Protein AF-A0A0K0XWP8-F1 (afdb_monomer_lite)

Foldseek 3Di:
DQVVLVVVLLVLLVVLLVVLVVVCVVDPDNQLSQLLNQLSVLLNVVVVCCVVCVPPDDLPPPSVVSLVSLVSSLVSNVVCCVVPHVVSVVSNVSSVSSNVSSVVCCVPPSVVVVVVVD

Sequence (118 aa):
MTRAVNALVVVVWLAIAIWSGVAVFRHPSTMAPLGAMLSALAPLGFVLIRAIWHDRLPPEAHPVLVSALSGLGAVIAMVATNRFGEQYEIFVAAAALALVAWLLWVRFVWRLALDRNE

Radius of gyration: 15.1 Å; chains: 1; bounding box: 34×22×42 Å

pLDDT: mean 89.36, std 9.96, range [55.03, 97.88]

Organism: NCBI:txid1579979

Structure (mmCIF, N/CA/C/O backbone):
data_AF-A0A0K0XWP8-F1
#
_entry.id   AF-A0A0K0XWP8-F1
#
loop_
_atom_site.group_PDB
_atom_site.id
_atom_site.type_symbol
_atom_site.label_atom_id
_atom_site.label_alt_id
_atom_site.label_comp_id
_atom_site.label_asym_id
_atom_site.label_entity_id
_atom_site.label_seq_id
_atom_site.pdbx_PDB_ins_code
_atom_site.Cartn_x
_atom_site.Cartn_y
_atom_site.Cartn_z
_atom_site.occupancy
_atom_site.B_iso_or_equiv
_atom_site.auth_seq_id
_atom_site.auth_comp_id
_atom_site.auth_asym_id
_atom_site.auth_atom_id
_atom_site.pdbx_PDB_model_num
ATOM 1 N N . MET A 1 1 ? -0.293 -11.183 -21.799 1.00 57.00 1 MET A N 1
ATOM 2 C CA . MET A 1 1 ? -0.573 -11.597 -20.403 1.00 57.00 1 MET A CA 1
ATOM 3 C C . MET A 1 1 ? -0.128 -10.555 -19.371 1.00 57.00 1 MET A C 1
ATOM 5 O O . MET A 1 1 ? -0.923 -10.189 -18.519 1.00 57.00 1 MET A O 1
ATOM 9 N N . THR A 1 2 ? 1.080 -9.994 -19.479 1.00 74.25 2 THR A N 1
ATOM 10 C CA . THR A 1 2 ? 1.656 -9.025 -18.519 1.00 74.25 2 THR A CA 1
ATOM 11 C C . THR A 1 2 ? 0.862 -7.727 -18.318 1.00 74.25 2 THR A C 1
ATOM 13 O O . THR A 1 2 ? 0.770 -7.258 -17.190 1.00 74.25 2 THR A O 1
ATOM 16 N N . ARG A 1 3 ? 0.237 -7.159 -19.363 1.00 81.56 3 ARG A N 1
ATOM 17 C CA . ARG A 1 3 ? -0.538 -5.901 -19.238 1.00 81.56 3 ARG A CA 1
ATOM 18 C C . ARG A 1 3 ? -1.798 -6.040 -18.378 1.00 81.56 3 ARG A C 1
ATOM 20 O O . ARG A 1 3 ? -2.056 -5.172 -17.554 1.00 81.56 3 ARG A O 1
ATOM 27 N N . ALA A 1 4 ? -2.550 -7.129 -18.552 1.00 85.50 4 ALA A N 1
ATOM 28 C CA . ALA A 1 4 ? -3.774 -7.382 -17.790 1.00 85.50 4 ALA A CA 1
ATOM 29 C C . ALA A 1 4 ? -3.469 -7.637 -16.309 1.00 85.50 4 ALA A C 1
ATOM 31 O O . ALA A 1 4 ? -4.123 -7.063 -15.446 1.00 85.50 4 ALA A O 1
ATOM 32 N N . VAL A 1 5 ? -2.422 -8.424 -16.027 1.00 84.69 5 VAL A N 1
ATOM 33 C CA . VAL A 1 5 ? -1.934 -8.630 -14.657 1.00 84.69 5 VAL A CA 1
ATOM 34 C C . VAL A 1 5 ? -1.527 -7.292 -14.052 1.00 84.69 5 VAL A C 1
ATOM 36 O O . VAL A 1 5 ? -2.041 -6.951 -12.999 1.00 84.69 5 VAL A O 1
ATOM 39 N N . ASN A 1 6 ? -0.700 -6.494 -14.738 1.00 88.50 6 ASN A N 1
ATOM 40 C CA . ASN A 1 6 ? -0.262 -5.185 -14.246 1.00 88.50 6 ASN A CA 1
ATOM 41 C C . ASN A 1 6 ? -1.442 -4.255 -13.909 1.00 88.50 6 ASN A C 1
ATOM 43 O O . ASN A 1 6 ? -1.486 -3.689 -12.821 1.00 88.50 6 ASN A O 1
ATOM 47 N N . ALA A 1 7 ? -2.423 -4.147 -14.811 1.00 90.44 7 ALA A N 1
ATOM 48 C CA . ALA A 1 7 ? -3.624 -3.349 -14.583 1.00 90.44 7 ALA A CA 1
ATOM 49 C C . ALA A 1 7 ? -4.424 -3.850 -13.372 1.00 90.44 7 ALA A C 1
ATOM 51 O O . ALA A 1 7 ? -4.832 -3.045 -12.539 1.00 90.44 7 ALA A O 1
ATOM 52 N N . LEU A 1 8 ? -4.592 -5.170 -13.233 1.00 92.62 8 LEU A N 1
ATOM 53 C CA . LEU A 1 8 ? -5.286 -5.768 -12.096 1.00 92.62 8 LEU A CA 1
ATOM 54 C C . LEU A 1 8 ? -4.601 -5.419 -10.769 1.00 92.62 8 LEU A C 1
ATOM 56 O O . LEU A 1 8 ? -5.277 -4.984 -9.841 1.00 92.62 8 LEU A O 1
ATOM 60 N N . VAL A 1 9 ? -3.273 -5.561 -10.675 1.00 92.75 9 VAL A N 1
ATOM 61 C CA . VAL A 1 9 ? -2.551 -5.278 -9.420 1.00 92.75 9 VAL A CA 1
ATOM 62 C C . VAL A 1 9 ? -2.636 -3.797 -9.047 1.00 92.75 9 VAL A C 1
ATOM 64 O O . VAL A 1 9 ? -2.872 -3.463 -7.888 1.00 92.75 9 VAL A O 1
ATOM 67 N N . VAL A 1 10 ? -2.520 -2.908 -10.039 1.00 94.50 10 VAL A N 1
ATOM 68 C CA . VAL A 1 10 ? -2.672 -1.458 -9.848 1.00 94.50 10 VAL A CA 1
ATOM 69 C C . VAL A 1 10 ? -4.077 -1.106 -9.362 1.00 94.50 10 VAL A C 1
ATOM 71 O O . VAL A 1 10 ? -4.212 -0.313 -8.433 1.00 94.50 10 VAL A O 1
ATOM 74 N N . VAL A 1 11 ? -5.120 -1.715 -9.936 1.00 96.56 11 VAL A N 1
ATOM 75 C CA . VAL A 1 11 ? -6.508 -1.520 -9.489 1.00 96.56 11 VAL A CA 1
ATOM 76 C C . VAL A 1 11 ? -6.693 -2.000 -8.051 1.00 96.56 11 VAL A C 1
ATOM 78 O O . VAL A 1 11 ? -7.309 -1.288 -7.262 1.00 96.56 11 VAL A O 1
ATOM 81 N N . VAL A 1 12 ? -6.129 -3.155 -7.683 1.00 96.31 12 VAL A N 1
ATOM 82 C CA . VAL A 1 12 ? -6.185 -3.674 -6.307 1.00 96.31 12 VAL A CA 1
ATOM 83 C C . VAL A 1 12 ? -5.546 -2.690 -5.329 1.00 96.31 12 VAL A C 1
ATOM 85 O O . VAL A 1 12 ? -6.177 -2.320 -4.340 1.00 96.31 12 VAL A O 1
ATOM 88 N N . TRP A 1 13 ? -4.334 -2.205 -5.607 1.00 97.75 13 TRP A N 1
ATOM 89 C CA . TRP A 1 13 ? -3.693 -1.232 -4.725 1.00 97.75 13 TRP A CA 1
ATOM 90 C C . TRP A 1 13 ? -4.452 0.094 -4.666 1.00 97.75 13 TRP A C 1
ATOM 92 O O . TRP A 1 13 ? -4.590 0.654 -3.582 1.00 97.75 13 TRP A O 1
ATOM 102 N N . LEU A 1 14 ? -4.975 0.596 -5.791 1.00 97.50 14 LEU A N 1
ATOM 103 C CA . LEU A 1 14 ? -5.765 1.833 -5.814 1.00 97.50 14 LEU A CA 1
ATOM 104 C C . LEU A 1 14 ? -7.034 1.691 -4.980 1.00 97.50 14 LEU A C 1
ATOM 106 O O . LEU A 1 14 ? -7.335 2.572 -4.179 1.00 97.50 14 LEU A O 1
ATOM 110 N N . ALA A 1 15 ? -7.748 0.575 -5.127 1.00 97.69 15 ALA A N 1
ATOM 111 C CA . ALA A 1 15 ? -8.944 0.290 -4.348 1.00 97.69 15 ALA A CA 1
ATOM 112 C C . ALA A 1 15 ? -8.630 0.270 -2.846 1.00 97.69 15 ALA A C 1
ATOM 114 O O . ALA A 1 15 ? -9.322 0.932 -2.075 1.00 97.69 15 ALA A O 1
ATOM 115 N N . ILE A 1 16 ? -7.551 -0.410 -2.439 1.00 97.75 16 ILE A N 1
ATOM 116 C CA . ILE A 1 16 ? -7.114 -0.465 -1.036 1.00 97.75 16 ILE A CA 1
ATOM 117 C C . ILE A 1 16 ? -6.715 0.924 -0.532 1.00 97.75 16 ILE A C 1
ATOM 119 O O . ILE A 1 16 ? -7.134 1.307 0.558 1.00 97.75 16 ILE A O 1
ATOM 123 N N . ALA A 1 17 ? -5.943 1.692 -1.303 1.00 97.00 17 ALA A N 1
ATOM 124 C CA . ALA A 1 17 ? -5.486 3.022 -0.909 1.00 97.00 17 ALA A CA 1
ATOM 125 C C . ALA A 1 17 ? -6.654 4.007 -0.751 1.00 97.00 17 ALA A C 1
ATOM 127 O O . ALA A 1 17 ? -6.724 4.709 0.255 1.00 97.00 17 ALA A O 1
ATOM 128 N N . ILE A 1 18 ? -7.598 4.025 -1.698 1.00 97.12 18 ILE A N 1
ATOM 129 C CA . ILE A 1 18 ? -8.782 4.894 -1.651 1.00 97.12 18 ILE A CA 1
ATOM 130 C C . ILE A 1 18 ? -9.689 4.495 -0.488 1.00 97.12 18 ILE A C 1
ATOM 132 O O . ILE A 1 18 ? -10.065 5.345 0.318 1.00 97.12 18 ILE A O 1
ATOM 136 N N . TRP A 1 19 ? -10.021 3.207 -0.371 1.00 97.38 19 TRP A N 1
ATOM 137 C CA . TRP A 1 19 ? -10.876 2.706 0.704 1.00 97.38 19 TRP A CA 1
ATOM 138 C C . TRP A 1 19 ? -10.266 2.984 2.084 1.00 97.38 19 TRP A C 1
ATOM 140 O O . TRP A 1 19 ? -10.944 3.524 2.960 1.00 97.38 19 TRP A O 1
ATOM 150 N N . SER A 1 20 ? -8.968 2.712 2.250 1.00 95.00 20 SER A N 1
ATOM 151 C CA . SER A 1 20 ? -8.245 2.987 3.495 1.00 95.00 20 SER A CA 1
ATOM 152 C C . SER A 1 20 ? -8.169 4.486 3.783 1.00 95.00 20 SER A C 1
ATOM 154 O O . SER A 1 20 ? -8.386 4.894 4.918 1.00 95.00 20 SER A O 1
ATOM 156 N N . GLY A 1 21 ? -7.946 5.324 2.766 1.00 94.62 21 GLY A N 1
ATOM 157 C CA . GLY A 1 21 ? -7.930 6.782 2.905 1.00 94.62 21 GLY A CA 1
ATOM 158 C C . GLY A 1 21 ? -9.265 7.348 3.394 1.00 94.62 21 GLY A C 1
ATOM 159 O O . GLY A 1 21 ? -9.285 8.190 4.287 1.00 94.62 21 GLY A O 1
ATOM 160 N N . VAL A 1 22 ? -10.392 6.837 2.889 1.00 95.69 22 VAL A N 1
ATOM 161 C CA . VAL A 1 22 ? -11.727 7.200 3.399 1.00 95.69 22 VAL A CA 1
ATOM 162 C C . VAL A 1 22 ? -11.916 6.714 4.840 1.00 95.69 22 VAL A C 1
ATOM 164 O O . VAL A 1 22 ? -12.499 7.422 5.662 1.00 95.69 22 VAL A O 1
ATOM 167 N N . ALA A 1 23 ? -11.409 5.523 5.165 1.00 93.38 23 ALA A N 1
ATOM 168 C CA . ALA A 1 23 ? -11.514 4.928 6.491 1.00 93.38 23 ALA A CA 1
ATOM 169 C C . ALA A 1 23 ? -10.735 5.700 7.577 1.00 93.38 23 ALA A C 1
ATOM 171 O O . ALA A 1 23 ? -11.189 5.732 8.721 1.00 93.38 23 ALA A O 1
ATOM 172 N N . VAL A 1 24 ? -9.636 6.391 7.234 1.00 92.12 24 VAL A N 1
ATOM 173 C CA . VAL A 1 24 ? -8.887 7.258 8.174 1.00 92.12 24 VAL A CA 1
ATOM 174 C C . VAL A 1 24 ? -9.802 8.277 8.863 1.00 92.12 24 VAL A C 1
ATOM 176 O O . VAL A 1 24 ? -9.634 8.540 10.048 1.00 92.12 24 VAL A O 1
ATOM 179 N N . PHE A 1 25 ? -10.797 8.816 8.153 1.00 90.12 25 PHE A N 1
ATOM 180 C CA . PHE A 1 25 ? -11.712 9.831 8.690 1.00 90.12 25 PHE A CA 1
ATOM 181 C C . PHE A 1 25 ? -12.940 9.252 9.406 1.00 90.12 25 PHE A C 1
ATOM 183 O O . PHE A 1 25 ? -13.725 10.005 9.977 1.00 90.12 25 PHE A O 1
ATOM 190 N N . ARG A 1 26 ? -13.146 7.930 9.349 1.00 87.31 26 ARG A N 1
ATOM 191 C CA . ARG A 1 26 ? -14.344 7.258 9.882 1.00 87.31 26 ARG A CA 1
ATOM 192 C C . ARG A 1 26 ? -14.090 6.466 11.157 1.00 87.31 26 ARG A C 1
ATOM 194 O O . ARG A 1 26 ? -15.045 6.175 11.872 1.00 87.31 26 ARG A O 1
ATOM 201 N N . HIS A 1 27 ? -12.841 6.101 11.435 1.00 83.31 27 HIS A N 1
ATOM 202 C CA . HIS A 1 27 ? -12.501 5.245 12.566 1.00 83.31 27 HIS A CA 1
ATOM 203 C C . HIS A 1 27 ? -11.722 5.989 13.659 1.00 83.31 27 HIS A C 1
ATOM 205 O O . HIS A 1 27 ? -10.906 6.855 13.351 1.00 83.31 27 HIS A O 1
ATOM 211 N N . PRO A 1 28 ? -11.909 5.610 14.938 1.00 77.94 28 PRO A N 1
ATOM 212 C CA . PRO A 1 28 ? -11.156 6.194 16.046 1.00 77.94 28 PRO A CA 1
ATOM 213 C C . PRO A 1 28 ? -9.660 5.850 16.001 1.00 77.94 28 PRO A C 1
ATOM 215 O O . PRO A 1 28 ? -8.838 6.629 16.476 1.00 77.94 28 PRO A O 1
ATOM 218 N N . SER A 1 29 ? -9.288 4.701 15.423 1.00 84.00 29 SER A N 1
ATOM 219 C CA . SER A 1 29 ? -7.888 4.357 15.165 1.00 84.00 29 SER A CA 1
ATOM 220 C C . SER A 1 29 ? -7.503 4.715 13.737 1.00 84.00 29 SER A C 1
ATOM 222 O O . SER A 1 29 ? -7.890 4.035 12.788 1.00 84.00 29 SER A O 1
ATOM 224 N N . THR A 1 30 ? -6.683 5.753 13.586 1.00 92.31 30 THR A N 1
ATOM 225 C CA . THR A 1 30 ? -6.073 6.112 12.298 1.00 92.31 30 THR A CA 1
ATOM 226 C C . THR A 1 30 ? -4.936 5.164 11.911 1.00 92.31 30 THR A C 1
ATOM 228 O O . THR A 1 30 ? -4.603 5.057 10.736 1.00 92.31 30 THR A O 1
ATOM 231 N N . MET A 1 31 ? -4.360 4.426 12.868 1.00 92.31 31 MET A N 1
ATOM 232 C CA . MET A 1 31 ? -3.218 3.536 12.627 1.00 92.31 31 MET A CA 1
ATOM 233 C C . MET A 1 31 ? -3.554 2.387 11.672 1.00 92.31 31 MET A C 1
ATOM 235 O O . MET A 1 31 ? -2.803 2.147 10.732 1.00 92.31 31 MET A O 1
ATOM 239 N N . ALA A 1 32 ? -4.683 1.703 11.878 1.00 93.50 32 ALA A N 1
ATOM 240 C CA . ALA A 1 32 ? -5.097 0.585 11.027 1.00 93.50 32 ALA A CA 1
ATOM 241 C C . ALA A 1 32 ? -5.248 0.979 9.541 1.00 93.50 32 ALA A C 1
ATOM 243 O O . ALA A 1 32 ? -4.555 0.395 8.701 1.00 93.50 32 ALA A O 1
ATOM 244 N N . PRO A 1 33 ? -6.068 1.993 9.191 1.00 95.62 33 PRO A N 1
ATOM 245 C CA . PRO A 1 33 ? -6.209 2.424 7.806 1.00 95.62 33 PRO A CA 1
ATOM 246 C C . PRO A 1 33 ? -4.918 3.024 7.238 1.00 95.62 33 PRO A C 1
ATOM 248 O O . PRO A 1 33 ? -4.616 2.789 6.072 1.00 95.62 33 PRO A O 1
ATOM 251 N N . LEU A 1 34 ? -4.102 3.726 8.035 1.00 95.56 34 LEU A N 1
ATOM 252 C CA . LEU A 1 34 ? -2.800 4.216 7.566 1.00 95.56 34 LEU A CA 1
ATOM 253 C C . LEU A 1 34 ? -1.829 3.077 7.237 1.00 95.56 34 LEU A C 1
ATOM 255 O O . LEU A 1 34 ? -1.103 3.175 6.250 1.00 95.56 34 LEU A O 1
ATOM 259 N N . GLY A 1 35 ? -1.837 1.991 8.012 1.00 96.00 35 GLY A N 1
ATOM 260 C CA . GLY A 1 35 ? -1.038 0.800 7.728 1.00 96.00 35 GLY A CA 1
ATOM 261 C C . GLY A 1 35 ? -1.407 0.166 6.384 1.00 96.00 35 GLY A C 1
ATOM 262 O O . GLY A 1 35 ? -0.541 -0.045 5.533 1.00 96.00 35 GLY A O 1
ATOM 263 N N . ALA A 1 36 ? -2.703 -0.049 6.144 1.00 96.75 36 ALA A N 1
ATOM 264 C CA . ALA A 1 36 ? -3.201 -0.555 4.864 1.00 96.75 36 ALA A CA 1
ATOM 265 C C . ALA A 1 36 ? -2.898 0.400 3.696 1.00 96.75 36 ALA A C 1
ATOM 267 O O . ALA A 1 36 ? -2.450 -0.035 2.633 1.00 96.75 36 ALA A O 1
ATOM 268 N N . MET A 1 37 ? -3.065 1.708 3.909 1.00 96.94 37 MET A N 1
ATOM 269 C CA . MET A 1 37 ? -2.781 2.726 2.902 1.00 96.94 37 MET A CA 1
ATOM 270 C C . MET A 1 37 ? -1.292 2.768 2.545 1.00 96.94 37 MET A C 1
ATOM 272 O O . MET A 1 37 ? -0.959 2.753 1.365 1.00 96.94 37 MET A O 1
ATOM 276 N N . LEU A 1 38 ? -0.390 2.743 3.532 1.00 97.00 38 LEU A N 1
ATOM 277 C CA . LEU A 1 38 ? 1.056 2.657 3.302 1.00 97.00 38 LEU A CA 1
ATOM 278 C C . LEU A 1 38 ? 1.412 1.394 2.510 1.00 97.00 38 LEU A C 1
ATOM 280 O O . LEU A 1 38 ? 2.199 1.458 1.563 1.00 97.00 38 LEU A O 1
ATOM 284 N N . SER A 1 39 ? 0.793 0.266 2.870 1.00 97.50 39 SER A N 1
ATOM 285 C CA . SER A 1 39 ? 1.063 -1.022 2.239 1.00 97.50 39 SER A CA 1
ATOM 286 C C . SER A 1 39 ? 0.730 -1.047 0.745 1.00 97.50 39 SER A C 1
ATOM 288 O O . SER A 1 39 ? 1.457 -1.665 -0.035 1.00 97.50 39 SER A O 1
ATOM 290 N N . ALA A 1 40 ? -0.316 -0.318 0.345 1.00 97.62 40 ALA A N 1
ATOM 291 C CA . ALA A 1 40 ? -0.744 -0.165 -1.043 1.00 97.62 40 ALA A CA 1
ATOM 292 C C . ALA A 1 40 ? -0.060 0.998 -1.785 1.00 97.62 40 ALA A C 1
ATOM 294 O O . ALA A 1 40 ? 0.231 0.884 -2.977 1.00 97.62 40 ALA A O 1
ATOM 295 N N . LEU A 1 41 ? 0.228 2.115 -1.110 1.00 97.06 41 LEU A N 1
ATOM 296 C CA . LEU A 1 41 ? 0.848 3.285 -1.739 1.00 97.06 41 LEU A CA 1
ATOM 297 C C . LEU A 1 41 ? 2.318 3.062 -2.089 1.00 97.06 41 LEU A C 1
ATOM 299 O O . LEU A 1 41 ? 2.768 3.583 -3.106 1.00 97.06 41 LEU A O 1
ATOM 303 N N . ALA A 1 42 ? 3.059 2.281 -1.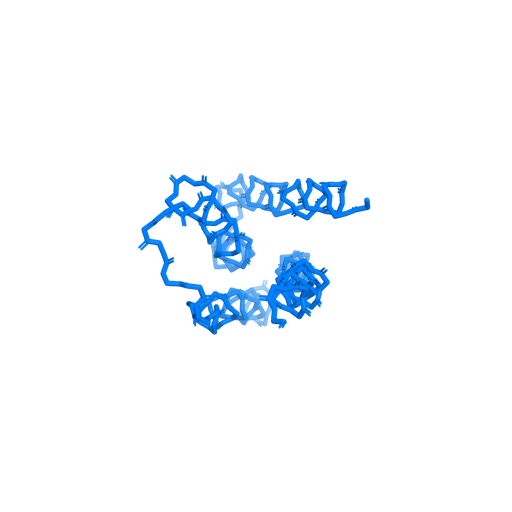300 1.00 95.81 42 ALA A N 1
ATOM 304 C CA . ALA A 1 42 ? 4.450 1.956 -1.611 1.00 95.81 42 ALA A CA 1
ATOM 305 C C . ALA A 1 42 ? 4.608 1.310 -3.010 1.00 95.81 42 ALA A C 1
ATOM 307 O O . ALA A 1 42 ? 5.337 1.867 -3.839 1.00 95.81 42 ALA A O 1
ATOM 308 N N . PRO A 1 43 ? 3.924 0.192 -3.333 1.00 95.12 43 PRO A N 1
ATOM 309 C CA . PRO A 1 43 ? 4.012 -0.411 -4.660 1.00 95.12 43 PRO A CA 1
ATOM 310 C C . PRO A 1 43 ? 3.397 0.460 -5.764 1.00 95.12 43 PRO A C 1
ATOM 312 O O . PRO A 1 43 ? 3.971 0.541 -6.851 1.00 95.12 43 PRO A O 1
ATOM 315 N N . LEU A 1 44 ? 2.296 1.175 -5.496 1.00 94.94 44 LEU A N 1
ATOM 316 C CA . LEU A 1 44 ? 1.718 2.124 -6.458 1.00 94.94 44 LEU A CA 1
ATOM 317 C C . LEU A 1 44 ? 2.697 3.224 -6.850 1.00 94.94 44 LEU A C 1
ATOM 319 O O . LEU A 1 44 ? 2.883 3.486 -8.037 1.00 94.94 44 LEU A O 1
ATOM 323 N N . GLY A 1 45 ? 3.322 3.854 -5.856 1.00 93.31 45 GLY A N 1
ATOM 324 C CA . GLY A 1 45 ? 4.306 4.905 -6.063 1.00 93.31 45 GLY A CA 1
ATOM 325 C C . GLY A 1 45 ? 5.470 4.396 -6.900 1.00 93.31 45 GLY A C 1
ATOM 326 O O . GLY A 1 45 ? 5.854 5.050 -7.863 1.00 93.31 45 GLY A O 1
ATOM 327 N N . PHE A 1 46 ? 5.966 3.191 -6.612 1.00 91.50 46 PHE A N 1
ATOM 328 C CA . PHE A 1 46 ? 7.029 2.579 -7.404 1.00 91.50 46 PHE A CA 1
ATOM 329 C C . PHE A 1 46 ? 6.623 2.348 -8.865 1.00 91.50 46 PHE A C 1
ATOM 331 O O . PHE A 1 46 ? 7.356 2.738 -9.774 1.00 91.50 46 PHE A O 1
ATOM 338 N N . VAL A 1 47 ? 5.454 1.749 -9.112 1.00 90.44 47 VAL A N 1
ATOM 339 C CA . VAL A 1 47 ? 4.977 1.492 -10.481 1.00 90.44 47 VAL A CA 1
ATOM 340 C C . VAL A 1 47 ? 4.723 2.798 -11.237 1.00 90.44 47 VAL A C 1
ATOM 342 O O . VAL A 1 47 ? 5.077 2.891 -12.411 1.00 90.44 47 VAL A O 1
ATOM 345 N N . LEU A 1 48 ? 4.181 3.821 -10.574 1.00 90.69 48 LEU A N 1
ATOM 346 C CA . LEU A 1 48 ? 3.943 5.137 -11.165 1.00 90.69 48 LEU A CA 1
ATOM 347 C C . LEU A 1 48 ? 5.255 5.862 -11.489 1.00 90.69 48 LEU A C 1
ATOM 349 O O . LEU A 1 48 ? 5.422 6.360 -12.600 1.00 90.69 48 LEU A O 1
ATOM 353 N N . ILE A 1 49 ? 6.206 5.880 -10.551 1.00 89.25 49 ILE A N 1
ATOM 354 C CA . ILE A 1 49 ? 7.538 6.457 -10.758 1.00 89.25 49 ILE A CA 1
ATOM 355 C C . ILE A 1 49 ? 8.225 5.752 -11.926 1.00 89.25 49 ILE A C 1
ATOM 357 O O . ILE A 1 49 ? 8.732 6.420 -12.819 1.00 89.25 49 ILE A O 1
ATOM 361 N N . ARG A 1 50 ? 8.174 4.419 -11.992 1.00 85.81 50 ARG A N 1
ATOM 362 C CA . ARG A 1 50 ? 8.739 3.676 -13.122 1.00 85.81 50 ARG A CA 1
ATOM 363 C C . ARG A 1 50 ? 8.055 4.014 -14.446 1.00 85.81 50 ARG A C 1
ATOM 365 O O . ARG A 1 50 ? 8.735 4.126 -15.458 1.00 85.81 50 ARG A O 1
ATOM 372 N N . ALA A 1 51 ? 6.733 4.168 -14.450 1.00 84.81 51 ALA A N 1
ATOM 373 C CA . ALA A 1 51 ? 5.984 4.512 -15.655 1.00 84.81 51 ALA A CA 1
ATOM 374 C C . ALA A 1 51 ? 6.318 5.922 -16.171 1.00 84.81 51 ALA A C 1
ATOM 376 O O . ALA A 1 51 ? 6.384 6.120 -17.379 1.00 84.81 51 ALA A O 1
ATOM 377 N N . ILE A 1 52 ? 6.543 6.887 -15.273 1.00 86.88 52 ILE A N 1
ATOM 378 C CA . ILE A 1 52 ? 6.848 8.281 -15.633 1.00 86.88 52 ILE A CA 1
ATOM 379 C C . ILE A 1 52 ? 8.340 8.468 -15.960 1.00 86.88 52 ILE A C 1
ATOM 381 O O . ILE A 1 52 ? 8.683 9.221 -16.866 1.00 86.88 52 ILE A O 1
ATOM 385 N N . TRP A 1 53 ? 9.231 7.795 -15.230 1.00 85.06 53 TRP A N 1
ATOM 386 C CA . TRP A 1 53 ? 10.682 8.028 -15.253 1.00 85.06 53 TRP A CA 1
ATOM 387 C C . TRP A 1 53 ? 11.459 6.853 -15.854 1.00 85.06 53 TRP A C 1
ATOM 389 O O . TRP A 1 53 ? 12.623 6.651 -15.507 1.00 85.06 53 TRP A O 1
ATOM 399 N N . HIS A 1 54 ? 10.821 6.079 -16.737 1.00 73.56 54 HIS A N 1
ATOM 400 C CA . HIS A 1 54 ? 11.365 4.851 -17.328 1.00 73.56 54 HIS A CA 1
ATOM 401 C C . HIS A 1 54 ? 12.819 5.002 -17.809 1.00 73.56 54 HIS A C 1
ATOM 403 O O . HIS A 1 54 ? 13.649 4.149 -17.513 1.00 73.56 54 HIS A O 1
ATOM 409 N N . ASP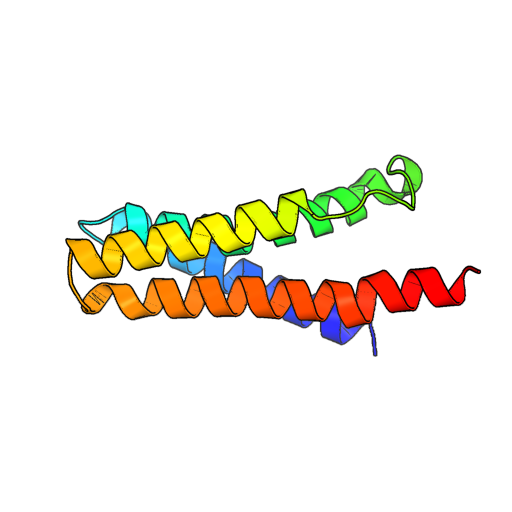 A 1 55 ? 13.146 6.124 -18.454 1.00 71.75 55 ASP A N 1
ATOM 410 C CA . ASP A 1 55 ? 14.458 6.353 -19.076 1.00 71.75 55 ASP A CA 1
ATOM 411 C C . ASP A 1 55 ? 15.537 6.855 -18.101 1.00 71.75 55 ASP A C 1
ATOM 413 O O . ASP A 1 55 ? 16.702 6.986 -18.471 1.00 71.75 55 ASP A O 1
ATOM 417 N N . ARG A 1 56 ? 15.165 7.180 -16.856 1.00 76.31 56 ARG A N 1
ATOM 418 C CA . ARG A 1 56 ? 16.075 7.747 -15.841 1.00 76.31 56 ARG A CA 1
ATOM 419 C C . ARG A 1 56 ? 16.366 6.804 -14.679 1.00 76.31 56 ARG A C 1
ATOM 421 O O . ARG A 1 56 ? 17.220 7.114 -13.852 1.00 76.31 56 ARG A O 1
ATOM 428 N N . LEU A 1 57 ? 15.645 5.692 -14.578 1.00 68.44 57 LEU A N 1
ATOM 429 C CA . LEU A 1 57 ? 15.824 4.724 -13.501 1.00 68.44 57 LEU A CA 1
ATOM 430 C C . LEU A 1 57 ? 16.849 3.660 -13.908 1.00 68.44 57 LEU A C 1
ATOM 432 O O . LEU A 1 57 ? 16.723 3.091 -14.992 1.00 68.44 57 LEU A O 1
ATOM 436 N N . PRO A 1 58 ? 17.828 3.341 -13.042 1.00 70.56 58 PRO A N 1
ATOM 437 C CA . PRO A 1 58 ? 18.721 2.217 -13.279 1.00 70.56 58 PRO A CA 1
ATOM 438 C C . PRO A 1 58 ? 17.907 0.924 -13.462 1.00 70.56 58 PRO A C 1
ATOM 440 O O . PRO A 1 58 ? 16.993 0.678 -12.664 1.00 70.56 58 PRO A O 1
ATOM 443 N N . PRO A 1 59 ? 18.244 0.066 -14.444 1.00 64.12 59 PRO A N 1
ATOM 444 C CA . PRO A 1 59 ? 17.592 -1.235 -14.631 1.00 64.12 59 PRO A CA 1
ATOM 445 C C . PRO A 1 59 ? 17.639 -2.113 -13.371 1.00 64.12 59 PRO A C 1
ATOM 447 O O . PRO A 1 59 ? 16.734 -2.907 -13.124 1.00 64.12 59 PRO A O 1
ATOM 450 N N . GLU A 1 60 ? 18.669 -1.913 -12.547 1.00 63.69 60 GLU A N 1
ATOM 451 C CA . GLU A 1 60 ? 18.956 -2.665 -11.324 1.00 63.69 60 GLU A CA 1
ATOM 452 C C . GLU A 1 60 ? 18.333 -2.071 -10.053 1.00 63.69 60 GLU A C 1
ATOM 454 O O . GLU A 1 60 ? 18.657 -2.517 -8.953 1.00 63.69 60 GLU A O 1
ATOM 459 N N . ALA A 1 61 ? 17.460 -1.060 -10.155 1.00 65.38 61 ALA A N 1
ATOM 460 C CA . ALA A 1 61 ? 16.813 -0.459 -8.988 1.00 65.38 61 ALA A CA 1
ATOM 461 C C . ALA A 1 61 ? 15.977 -1.509 -8.228 1.00 65.38 61 ALA A C 1
ATOM 463 O O . ALA A 1 61 ? 14.804 -1.754 -8.517 1.00 65.38 61 ALA A O 1
ATOM 464 N N . HIS A 1 62 ? 16.612 -2.156 -7.251 1.00 66.38 62 HIS A N 1
ATOM 465 C CA . HIS A 1 62 ? 16.050 -3.276 -6.522 1.00 66.38 62 HIS A CA 1
ATOM 466 C C . HIS A 1 62 ? 14.972 -2.765 -5.571 1.00 66.38 62 HIS A C 1
ATOM 468 O O . HIS A 1 62 ? 15.253 -1.940 -4.696 1.00 66.38 62 HIS A O 1
ATOM 474 N N . PRO A 1 63 ? 13.731 -3.263 -5.655 1.00 83.25 63 PRO A N 1
ATOM 475 C CA . PRO A 1 63 ? 12.629 -2.605 -4.978 1.00 83.25 63 PRO A CA 1
ATOM 476 C C . PRO A 1 63 ? 12.465 -3.113 -3.532 1.00 83.25 63 PRO A C 1
ATOM 478 O O . PRO A 1 63 ? 11.357 -3.277 -3.026 1.00 83.25 63 PRO A O 1
ATOM 481 N N . VAL A 1 64 ? 13.588 -3.366 -2.849 1.00 88.75 64 VAL A N 1
ATOM 482 C CA . VAL A 1 64 ? 13.643 -3.844 -1.458 1.00 88.75 64 VAL A CA 1
ATOM 483 C C . VAL A 1 64 ? 12.964 -2.847 -0.524 1.00 88.75 64 VAL A C 1
ATOM 485 O O . VAL A 1 64 ? 12.177 -3.250 0.329 1.00 88.75 64 VAL A O 1
ATOM 488 N N . LEU A 1 65 ? 13.197 -1.547 -0.735 1.00 90.75 65 LEU A N 1
ATOM 489 C CA . LEU A 1 65 ? 12.557 -0.489 0.047 1.00 90.75 65 LEU A CA 1
ATOM 490 C C . LEU A 1 65 ? 11.027 -0.536 -0.077 1.00 90.75 65 LEU A C 1
ATOM 492 O O . LEU A 1 65 ? 10.327 -0.352 0.912 1.00 90.75 65 LEU A O 1
ATOM 496 N N . VAL A 1 66 ? 10.504 -0.840 -1.267 1.00 94.06 66 VAL A N 1
ATOM 497 C CA . VAL A 1 66 ? 9.057 -0.946 -1.510 1.00 94.06 66 VAL A CA 1
ATOM 498 C C . VAL A 1 66 ? 8.466 -2.108 -0.719 1.00 94.06 66 VAL A C 1
ATOM 500 O O . VAL A 1 66 ? 7.451 -1.940 -0.049 1.00 94.06 66 VAL A O 1
ATOM 503 N N . SER A 1 67 ? 9.131 -3.266 -0.732 1.00 94.94 67 SER A N 1
ATOM 504 C CA . SER A 1 67 ? 8.732 -4.422 0.077 1.00 94.94 67 SER A CA 1
ATOM 505 C C . SER A 1 67 ? 8.791 -4.120 1.576 1.00 94.94 67 SER A C 1
ATOM 507 O O . SER A 1 67 ? 7.874 -4.488 2.305 1.00 94.94 67 SER A O 1
ATOM 509 N N . ALA A 1 68 ? 9.835 -3.424 2.037 1.00 95.19 68 ALA A N 1
ATOM 510 C CA . ALA A 1 68 ? 9.991 -3.045 3.439 1.00 95.19 68 ALA A CA 1
ATOM 511 C C . ALA A 1 68 ? 8.886 -2.080 3.896 1.00 95.19 68 ALA A C 1
ATOM 513 O O . ALA A 1 68 ? 8.263 -2.311 4.928 1.00 95.19 68 ALA A O 1
ATOM 514 N N . LEU A 1 69 ? 8.589 -1.044 3.105 1.00 96.38 69 LEU A N 1
ATOM 515 C CA . LEU A 1 69 ? 7.494 -0.108 3.379 1.00 96.38 69 LEU A CA 1
ATOM 516 C C . LEU A 1 69 ? 6.133 -0.806 3.337 1.00 96.38 69 LEU A C 1
ATOM 518 O O . LEU A 1 69 ? 5.284 -0.559 4.193 1.00 96.38 69 LEU A O 1
ATOM 522 N N . SER A 1 70 ? 5.938 -1.710 2.375 1.00 96.50 70 SER A N 1
ATOM 523 C CA . SER A 1 70 ? 4.686 -2.446 2.247 1.00 96.50 70 SER A CA 1
ATOM 524 C C . SER A 1 70 ? 4.450 -3.385 3.436 1.00 96.50 70 SER A C 1
ATOM 526 O O . SER A 1 70 ? 3.358 -3.399 4.012 1.00 96.50 70 SER A O 1
ATOM 528 N N . GLY A 1 71 ? 5.499 -4.090 3.875 1.00 96.50 71 GLY A N 1
ATOM 529 C CA . GLY A 1 71 ? 5.488 -4.918 5.080 1.00 96.50 71 GLY A CA 1
ATOM 530 C C . GLY A 1 71 ? 5.303 -4.108 6.364 1.00 96.50 71 GLY A C 1
ATOM 531 O O . GLY A 1 71 ? 4.509 -4.495 7.218 1.00 96.50 71 GLY A O 1
ATOM 532 N N . LEU A 1 72 ? 5.952 -2.945 6.481 1.00 97.56 72 LEU A N 1
ATOM 533 C CA . LEU A 1 72 ? 5.765 -2.033 7.612 1.00 97.56 72 LEU A CA 1
ATOM 534 C C . LEU A 1 72 ? 4.300 -1.591 7.738 1.00 97.56 72 LEU A C 1
ATOM 536 O O . LEU A 1 72 ? 3.765 -1.568 8.844 1.00 97.56 72 LEU A O 1
ATOM 540 N N . GLY A 1 73 ? 3.629 -1.311 6.618 1.00 96.62 73 GLY A N 1
ATOM 541 C CA . GLY A 1 73 ? 2.196 -1.015 6.602 1.00 96.62 73 GLY A CA 1
ATOM 542 C C . GLY A 1 73 ? 1.343 -2.137 7.206 1.00 96.62 73 GLY A C 1
ATOM 543 O O . GLY A 1 73 ? 0.477 -1.872 8.043 1.00 96.62 73 GLY A O 1
ATOM 544 N N . ALA A 1 74 ? 1.635 -3.396 6.866 1.00 96.81 74 ALA A N 1
ATOM 545 C CA . ALA A 1 74 ? 0.950 -4.553 7.448 1.00 96.81 74 ALA A CA 1
ATOM 546 C C . ALA A 1 74 ? 1.202 -4.686 8.960 1.00 96.81 74 ALA A C 1
ATOM 548 O O . ALA A 1 74 ? 0.264 -4.923 9.722 1.00 96.81 74 ALA A O 1
ATOM 549 N N . VAL A 1 75 ? 2.438 -4.451 9.412 1.00 97.62 75 VAL A N 1
ATOM 550 C CA . VAL A 1 75 ? 2.782 -4.456 10.844 1.00 97.62 75 VAL A CA 1
ATOM 551 C C . VAL A 1 75 ? 2.023 -3.364 11.601 1.00 97.62 75 VAL A C 1
ATOM 553 O O . VAL A 1 75 ? 1.463 -3.637 12.660 1.00 97.62 75 VAL A O 1
ATOM 556 N N . ILE A 1 76 ? 1.937 -2.145 11.060 1.00 96.75 76 ILE A N 1
ATOM 557 C CA . ILE A 1 76 ? 1.178 -1.044 11.678 1.00 96.75 76 ILE A CA 1
ATOM 558 C C . ILE A 1 76 ? -0.306 -1.420 11.822 1.00 96.75 76 ILE A C 1
ATOM 560 O O . ILE A 1 76 ? -0.897 -1.198 12.882 1.00 96.75 76 ILE A O 1
ATOM 564 N N . ALA A 1 77 ? -0.901 -2.038 10.796 1.00 94.81 77 ALA A N 1
ATOM 565 C CA . ALA A 1 77 ? -2.281 -2.515 10.862 1.00 94.81 77 ALA A CA 1
ATOM 566 C C . ALA A 1 77 ? -2.469 -3.626 11.915 1.00 94.81 77 ALA A C 1
ATOM 568 O O . ALA A 1 77 ? -3.453 -3.615 12.662 1.00 94.81 77 ALA A O 1
ATOM 569 N N . MET A 1 78 ? -1.510 -4.553 12.042 1.00 96.62 78 MET A N 1
ATOM 570 C CA . MET A 1 78 ? -1.537 -5.594 13.079 1.00 96.62 78 MET A CA 1
ATOM 571 C C . MET A 1 78 ? -1.442 -5.005 14.486 1.00 96.62 78 MET A C 1
ATOM 573 O O . MET A 1 78 ? -2.188 -5.408 15.377 1.00 96.62 78 MET A O 1
ATOM 577 N N . VAL A 1 79 ? -0.553 -4.031 14.699 1.00 96.44 79 VAL A N 1
ATOM 578 C CA . VAL A 1 79 ? -0.425 -3.327 15.985 1.00 96.44 79 VAL A CA 1
ATOM 579 C C . VAL A 1 79 ? -1.744 -2.652 16.356 1.00 96.44 79 VAL A C 1
ATOM 581 O O . VAL A 1 79 ? -2.168 -2.725 17.508 1.00 96.44 79 VAL A O 1
ATOM 584 N N . ALA A 1 80 ? -2.426 -2.040 15.387 1.00 93.38 80 ALA A N 1
ATOM 585 C CA . ALA A 1 80 ? -3.725 -1.431 15.622 1.00 93.38 80 ALA A CA 1
ATOM 586 C C . ALA A 1 80 ? -4.795 -2.465 16.012 1.00 93.38 80 ALA A C 1
ATOM 588 O O . ALA A 1 80 ? -5.563 -2.208 16.934 1.00 93.38 80 ALA A O 1
ATOM 589 N N . THR A 1 81 ? -4.806 -3.641 15.385 1.00 94.56 81 THR A N 1
ATOM 590 C CA . THR A 1 81 ? -5.741 -4.727 15.735 1.00 94.56 81 THR A CA 1
ATOM 591 C C . THR A 1 81 ? -5.494 -5.233 17.158 1.00 94.56 81 THR A C 1
ATOM 593 O O . THR A 1 81 ? -6.415 -5.277 17.966 1.00 94.56 81 THR A O 1
ATOM 596 N N . ASN A 1 82 ? -4.232 -5.484 17.521 1.00 94.81 82 ASN A N 1
ATOM 597 C CA . ASN A 1 82 ? -3.866 -5.890 18.883 1.00 94.81 82 ASN A CA 1
ATOM 598 C C . ASN A 1 82 ? -4.216 -4.836 19.945 1.00 94.81 82 ASN A C 1
ATOM 600 O O . ASN A 1 82 ? -4.521 -5.179 21.083 1.00 94.81 82 ASN A O 1
ATOM 604 N N . ARG A 1 83 ? -4.150 -3.545 19.597 1.00 95.31 83 ARG A N 1
ATOM 605 C CA . ARG A 1 83 ? -4.386 -2.445 20.541 1.00 95.31 83 ARG A CA 1
ATOM 606 C C . ARG A 1 83 ? -5.853 -2.043 20.665 1.00 95.31 83 ARG A C 1
ATOM 608 O O . ARG A 1 83 ? -6.278 -1.656 21.749 1.00 95.31 83 ARG A O 1
ATOM 615 N N . PHE A 1 84 ? -6.593 -2.039 19.560 1.00 93.38 84 PHE A N 1
ATOM 616 C CA . PHE A 1 84 ? -7.931 -1.451 19.487 1.00 93.38 84 PHE A CA 1
ATOM 617 C C . PHE A 1 84 ? -9.043 -2.479 19.240 1.00 93.38 84 PHE A C 1
ATOM 619 O O . PHE A 1 84 ? -10.210 -2.099 19.318 1.00 93.38 84 PHE A O 1
ATOM 626 N N . GLY A 1 85 ? -8.701 -3.744 18.985 1.00 93.06 85 GLY A N 1
ATOM 627 C CA . GLY A 1 85 ? -9.636 -4.858 18.835 1.00 93.06 85 GLY A CA 1
ATOM 628 C C . GLY A 1 85 ? -9.722 -5.421 17.413 1.00 93.06 85 GLY A C 1
ATOM 629 O O . GLY A 1 85 ? -9.211 -4.850 16.447 1.00 93.06 85 GLY A O 1
ATOM 630 N N . GLU A 1 86 ? -10.404 -6.560 17.296 1.00 93.56 86 GLU A N 1
ATOM 631 C CA . GLU A 1 86 ? -10.529 -7.361 16.069 1.00 93.56 86 GLU A CA 1
ATOM 632 C C . GLU A 1 86 ? -11.277 -6.650 14.935 1.00 93.56 86 GLU A C 1
ATOM 634 O O . GLU A 1 86 ? -11.082 -6.968 13.766 1.00 93.56 86 GLU A O 1
ATOM 639 N N . GLN A 1 87 ? -12.059 -5.605 15.221 1.00 93.06 87 GLN A N 1
ATOM 640 C CA . GLN A 1 87 ? -12.761 -4.835 14.188 1.00 93.06 87 GLN A CA 1
ATOM 641 C C . GLN A 1 87 ? -11.822 -4.175 13.157 1.00 93.06 87 GLN A C 1
ATOM 643 O O . GLN A 1 87 ? -12.280 -3.724 12.107 1.00 93.06 87 GLN A O 1
ATOM 648 N N . TYR A 1 88 ? -10.516 -4.110 13.441 1.00 94.06 88 TYR A N 1
ATOM 649 C CA . TYR A 1 88 ? -9.496 -3.593 1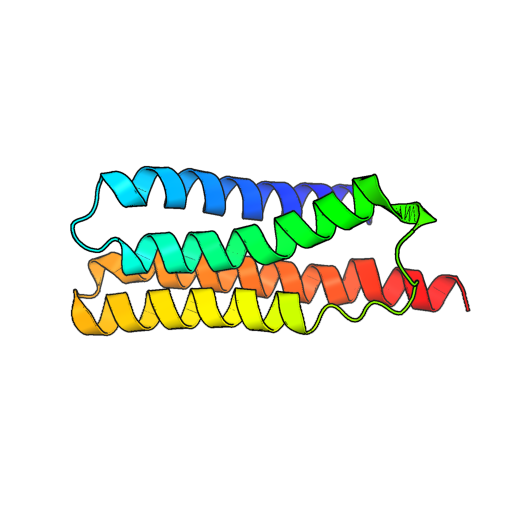2.527 1.00 94.06 88 TYR A CA 1
ATOM 650 C C . TYR A 1 88 ? -8.786 -4.672 11.696 1.00 94.06 88 TYR A C 1
ATOM 652 O O . TYR A 1 88 ? -7.977 -4.329 10.831 1.00 94.06 88 TYR A O 1
ATOM 660 N N . GLU A 1 89 ? -9.112 -5.952 11.884 1.00 95.38 89 GLU A N 1
ATOM 661 C CA . GLU A 1 89 ? -8.490 -7.076 11.174 1.00 95.38 89 GLU A CA 1
ATOM 662 C C . GLU A 1 89 ? -8.634 -6.954 9.649 1.00 95.38 89 GLU A C 1
ATOM 664 O O . GLU A 1 89 ? -7.718 -7.285 8.895 1.00 95.38 89 GLU A O 1
ATOM 669 N N . ILE A 1 90 ? -9.733 -6.363 9.172 1.00 96.81 90 ILE A N 1
ATOM 670 C CA . ILE A 1 90 ? -9.942 -6.105 7.743 1.00 96.81 90 ILE A CA 1
ATOM 671 C C . ILE A 1 90 ? -8.837 -5.228 7.123 1.00 96.81 90 ILE A C 1
ATOM 673 O O . ILE A 1 90 ? -8.474 -5.426 5.963 1.00 96.81 90 ILE A O 1
ATOM 677 N N . PHE A 1 91 ? -8.238 -4.306 7.886 1.00 96.62 91 PHE A N 1
ATOM 678 C CA . PHE A 1 91 ? -7.106 -3.500 7.415 1.00 96.62 91 PHE A CA 1
ATOM 679 C C . PHE A 1 91 ? -5.809 -4.310 7.362 1.00 96.62 91 PHE A C 1
ATOM 681 O O . PHE A 1 91 ? -4.984 -4.076 6.481 1.00 96.62 91 PHE A O 1
ATOM 688 N N . VAL A 1 92 ? -5.640 -5.290 8.255 1.00 97.00 92 VAL A N 1
ATOM 689 C CA . VAL A 1 92 ? -4.524 -6.245 8.196 1.00 97.00 92 VAL A CA 1
ATOM 690 C C . VAL A 1 92 ? -4.639 -7.095 6.940 1.00 97.00 92 VAL A C 1
ATOM 692 O O . VAL A 1 92 ? -3.674 -7.197 6.186 1.00 97.00 92 VAL A O 1
ATOM 695 N N . ALA A 1 93 ? -5.827 -7.639 6.668 1.00 97.75 93 ALA A N 1
ATOM 696 C CA . ALA A 1 93 ? -6.091 -8.414 5.461 1.00 97.75 93 ALA A CA 1
ATOM 697 C C . ALA A 1 93 ? -5.851 -7.583 4.190 1.00 97.75 93 ALA A C 1
ATOM 699 O O . ALA A 1 93 ? -5.204 -8.055 3.257 1.00 97.75 93 ALA A O 1
ATOM 700 N N . ALA A 1 94 ? -6.297 -6.322 4.170 1.00 97.56 94 ALA A N 1
ATOM 701 C CA . ALA A 1 94 ? -6.048 -5.409 3.057 1.00 97.56 94 ALA A CA 1
ATOM 702 C C . ALA A 1 94 ? -4.550 -5.108 2.866 1.00 97.56 94 ALA A C 1
ATOM 704 O O . ALA A 1 94 ? -4.054 -5.155 1.740 1.00 97.56 94 ALA A O 1
ATOM 705 N N . ALA A 1 95 ? -3.805 -4.853 3.946 1.00 97.19 95 ALA A N 1
ATOM 706 C CA . ALA A 1 95 ? -2.360 -4.640 3.882 1.00 97.19 95 ALA A CA 1
ATOM 707 C C . ALA A 1 95 ? -1.622 -5.900 3.393 1.00 97.19 95 ALA A C 1
ATOM 709 O O . ALA A 1 95 ? -0.773 -5.830 2.506 1.00 97.19 95 ALA A O 1
ATOM 710 N N . ALA A 1 96 ? -1.984 -7.073 3.915 1.00 97.44 96 ALA A N 1
ATOM 711 C CA . ALA A 1 96 ? -1.428 -8.348 3.477 1.00 97.44 96 ALA A CA 1
ATOM 712 C C . ALA A 1 96 ? -1.713 -8.606 1.990 1.00 97.44 96 ALA A C 1
ATOM 714 O O . ALA A 1 96 ? -0.810 -8.992 1.249 1.00 97.44 96 ALA A O 1
ATOM 715 N N . LEU A 1 97 ? -2.936 -8.329 1.526 1.00 97.88 97 LEU A N 1
ATOM 716 C CA . LEU A 1 97 ? -3.303 -8.439 0.116 1.00 97.88 97 LEU A CA 1
ATOM 717 C C . LEU A 1 97 ? -2.460 -7.504 -0.760 1.00 97.88 97 LEU A C 1
ATOM 719 O O . LEU A 1 97 ? -1.959 -7.940 -1.796 1.00 97.88 97 LEU A O 1
ATOM 723 N N . ALA A 1 98 ? -2.256 -6.250 -0.343 1.00 97.25 98 ALA A N 1
ATOM 724 C CA . ALA A 1 98 ? -1.413 -5.298 -1.066 1.00 97.25 98 ALA A CA 1
ATOM 725 C C . ALA A 1 98 ? 0.039 -5.790 -1.190 1.00 97.25 98 ALA A C 1
ATOM 727 O O . ALA A 1 98 ? 0.605 -5.762 -2.289 1.00 97.25 98 ALA A O 1
ATOM 728 N N . LEU A 1 99 ? 0.611 -6.302 -0.096 1.00 96.44 99 LEU A N 1
ATOM 729 C CA . LEU A 1 99 ? 1.958 -6.869 -0.067 1.00 96.44 99 LEU A CA 1
ATOM 730 C C . LEU A 1 99 ? 2.077 -8.122 -0.944 1.00 96.44 99 LEU A C 1
ATOM 732 O O . LEU A 1 99 ? 3.011 -8.234 -1.735 1.00 96.44 99 LEU A O 1
ATOM 736 N N . VAL A 1 100 ? 1.134 -9.061 -0.853 1.00 96.38 100 VAL A N 1
ATOM 737 C CA . VAL A 1 100 ? 1.130 -10.278 -1.683 1.00 96.38 100 VAL A CA 1
ATOM 738 C C . VAL A 1 100 ? 1.037 -9.913 -3.160 1.00 96.38 100 VAL A C 1
ATOM 740 O O . VAL A 1 100 ? 1.816 -10.410 -3.973 1.00 96.38 100 VAL A O 1
ATOM 743 N N . ALA A 1 101 ? 0.138 -8.995 -3.508 1.00 95.19 101 ALA A N 1
ATOM 744 C CA . ALA A 1 101 ? -0.017 -8.487 -4.861 1.00 95.19 101 ALA A CA 1
ATOM 745 C C . ALA A 1 101 ? 1.301 -7.874 -5.388 1.00 95.19 101 ALA A C 1
ATOM 747 O O . ALA A 1 101 ? 1.693 -8.125 -6.529 1.00 95.19 101 ALA A O 1
ATOM 748 N N . TRP A 1 102 ? 2.043 -7.160 -4.535 1.00 94.75 102 TRP A N 1
ATOM 749 C CA . TRP A 1 102 ? 3.382 -6.639 -4.832 1.00 94.75 102 TRP A CA 1
ATOM 750 C C . TRP A 1 102 ? 4.423 -7.733 -5.066 1.00 94.75 102 TRP A C 1
ATOM 752 O O . TRP A 1 102 ? 5.114 -7.710 -6.085 1.00 94.75 102 TRP A O 1
ATOM 762 N N . LEU A 1 103 ? 4.508 -8.731 -4.191 1.00 93.00 103 LEU A N 1
ATOM 763 C CA . LEU A 1 103 ? 5.458 -9.834 -4.350 1.00 93.00 103 LEU A CA 1
ATOM 764 C C . LEU A 1 103 ? 5.182 -10.646 -5.625 1.00 93.00 103 LEU A C 1
ATOM 766 O O . LEU A 1 103 ? 6.118 -11.008 -6.344 1.00 93.00 103 LEU A O 1
ATOM 770 N N . LEU A 1 104 ? 3.906 -10.869 -5.952 1.00 91.94 104 LEU A N 1
ATOM 771 C CA . LEU A 1 104 ? 3.491 -11.503 -7.204 1.00 91.94 104 LEU A CA 1
ATOM 772 C C . LEU A 1 104 ? 3.893 -10.651 -8.414 1.00 91.94 104 LEU A C 1
ATOM 774 O O . LEU A 1 104 ? 4.460 -11.175 -9.375 1.00 91.94 104 LEU A O 1
ATOM 778 N N . TRP A 1 105 ? 3.669 -9.337 -8.363 1.00 91.00 105 TRP A N 1
ATOM 779 C CA . TRP A 1 105 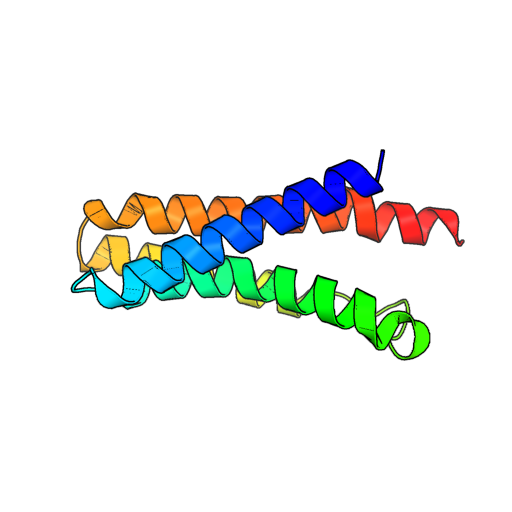? 4.080 -8.427 -9.430 1.00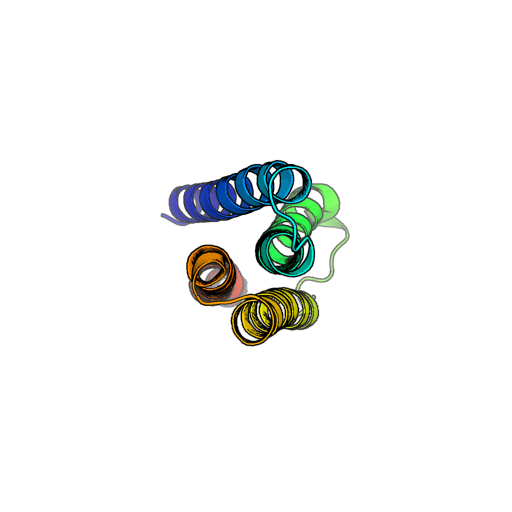 91.00 105 TRP A CA 1
ATOM 780 C C . TRP A 1 105 ? 5.598 -8.442 -9.646 1.00 91.00 105 TRP A C 1
ATOM 782 O O . TRP A 1 105 ? 6.060 -8.589 -10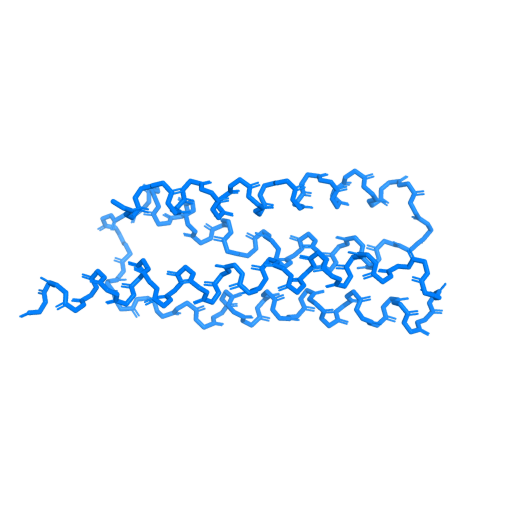.777 1.00 91.00 105 TRP A O 1
ATOM 792 N N . VAL A 1 106 ? 6.396 -8.390 -8.576 1.00 89.25 106 VAL A N 1
ATOM 793 C CA . VAL A 1 106 ? 7.862 -8.492 -8.665 1.00 89.25 106 VAL A CA 1
ATOM 794 C C . VAL A 1 106 ? 8.280 -9.830 -9.284 1.00 89.25 106 VAL A C 1
ATOM 796 O O . VAL A 1 106 ? 9.152 -9.875 -10.153 1.00 89.25 106 VAL A O 1
ATOM 799 N N . ARG A 1 107 ? 7.651 -10.937 -8.881 1.00 86.88 107 ARG A N 1
ATOM 800 C CA . ARG A 1 107 ? 8.000 -12.275 -9.375 1.00 86.88 107 ARG A CA 1
ATOM 801 C C . ARG A 1 107 ? 7.677 -12.481 -10.856 1.00 86.88 107 ARG A C 1
ATOM 803 O O . ARG A 1 107 ? 8.470 -13.124 -11.545 1.00 86.88 107 ARG A O 1
ATOM 810 N N . PHE A 1 108 ? 6.526 -11.995 -11.321 1.00 85.06 108 PHE A N 1
ATOM 811 C CA . PHE A 1 108 ? 5.995 -12.303 -12.655 1.00 85.06 108 PHE A CA 1
ATOM 812 C C . PHE A 1 108 ? 6.126 -11.169 -13.670 1.00 85.06 108 PHE A C 1
ATOM 814 O O . PHE A 1 108 ? 6.137 -11.428 -14.867 1.00 85.06 108 PHE A O 1
ATOM 821 N N . VAL A 1 109 ? 6.194 -9.915 -13.238 1.00 82.69 109 VAL A N 1
ATOM 822 C CA . VAL A 1 109 ? 6.304 -8.770 -14.152 1.00 82.69 109 VAL A CA 1
ATOM 823 C C . VAL A 1 109 ? 7.725 -8.237 -14.158 1.00 82.69 109 VAL A C 1
ATOM 825 O O . VAL A 1 109 ? 8.277 -8.018 -15.230 1.00 82.69 109 VAL A O 1
ATOM 828 N N . TRP A 1 110 ? 8.334 -8.058 -12.984 1.00 79.12 110 TRP A N 1
ATOM 829 C CA . TRP A 1 110 ? 9.683 -7.499 -12.895 1.00 79.12 110 TRP A CA 1
ATOM 830 C C . TRP A 1 110 ? 10.763 -8.513 -13.282 1.00 79.12 110 TRP A C 1
ATOM 832 O O . TRP A 1 110 ? 11.493 -8.275 -14.238 1.00 79.12 110 TRP A O 1
ATOM 842 N N . ARG A 1 111 ? 10.850 -9.656 -12.584 1.00 78.75 111 ARG A N 1
ATOM 843 C CA . ARG A 1 111 ? 11.915 -10.647 -12.837 1.00 78.75 111 ARG A CA 1
ATOM 844 C C . ARG A 1 111 ? 11.838 -11.246 -14.242 1.00 78.75 111 ARG A C 1
ATOM 846 O O . ARG A 1 111 ? 12.831 -11.230 -14.946 1.00 78.75 111 ARG A O 1
ATOM 853 N N . LEU A 1 112 ? 10.641 -11.630 -14.701 1.00 76.81 112 LEU A N 1
ATOM 854 C CA . LEU A 1 112 ? 10.471 -12.152 -16.067 1.00 76.81 112 LEU A CA 1
ATOM 855 C C . LEU A 1 112 ? 10.816 -11.137 -17.169 1.00 76.81 112 LEU A C 1
ATOM 857 O O . LEU A 1 112 ? 11.036 -11.544 -18.306 1.00 76.81 112 LEU A O 1
ATOM 861 N N . ALA A 1 113 ? 10.793 -9.833 -16.878 1.00 74.69 113 ALA A N 1
ATOM 862 C CA . ALA A 1 113 ? 11.220 -8.821 -17.839 1.00 74.69 113 ALA A CA 1
ATOM 863 C C . ALA A 1 113 ? 12.746 -8.672 -17.877 1.00 74.69 113 ALA A C 1
ATOM 865 O O . ALA A 1 113 ? 13.280 -8.428 -18.953 1.00 74.69 113 ALA A O 1
ATOM 866 N N . LEU A 1 114 ? 13.429 -8.833 -16.738 1.00 74.25 114 LEU A N 1
ATOM 867 C CA . LEU A 1 114 ? 14.893 -8.858 -16.683 1.00 74.25 114 LEU A CA 1
ATOM 868 C C . LEU A 1 114 ? 15.442 -10.088 -17.416 1.00 74.25 114 LEU A C 1
ATOM 870 O O . LEU A 1 114 ? 16.216 -9.916 -18.347 1.00 74.25 114 LEU A O 1
ATOM 874 N N . ASP A 1 115 ? 14.920 -11.282 -17.112 1.00 76.25 115 ASP A N 1
ATOM 875 C CA . ASP A 1 115 ? 15.364 -12.556 -17.711 1.00 76.25 115 ASP A CA 1
ATOM 876 C C . ASP A 1 115 ? 15.205 -12.617 -19.249 1.00 76.25 115 ASP A C 1
ATOM 878 O O . ASP A 1 115 ? 15.731 -13.515 -19.893 1.00 76.25 115 ASP A O 1
ATOM 882 N N . ARG A 1 116 ? 14.407 -11.723 -19.854 1.00 73.75 116 ARG A N 1
ATOM 883 C CA . ARG A 1 116 ? 14.194 -11.649 -21.315 1.00 73.75 116 ARG A CA 1
ATOM 884 C C . ARG A 1 116 ? 15.140 -10.692 -22.036 1.00 73.75 116 ARG A C 1
ATOM 886 O O . ARG A 1 116 ? 15.167 -10.714 -23.264 1.00 73.75 116 ARG A O 1
ATOM 893 N N . ASN A 1 117 ? 15.787 -9.800 -21.295 1.00 65.06 117 ASN A N 1
ATOM 894 C CA . ASN A 1 117 ? 16.668 -8.768 -21.836 1.00 65.06 117 ASN A CA 1
ATOM 895 C C . ASN A 1 117 ? 18.156 -9.126 -21.667 1.00 65.06 117 ASN A C 1
ATOM 897 O O . ASN A 1 117 ? 19.001 -8.376 -22.154 1.00 65.06 117 ASN A O 1
ATOM 901 N N . GLU A 1 118 ? 18.446 -10.230 -20.975 1.00 55.03 118 GLU A N 1
ATOM 902 C CA . GLU A 1 118 ? 19.745 -10.918 -20.933 1.00 55.03 118 GLU A CA 1
ATOM 903 C C . GLU A 1 118 ? 19.825 -11.976 -22.044 1.00 55.03 118 GLU A C 1
ATOM 905 O O . GLU A 1 118 ? 20.922 -12.124 -22.628 1.00 55.03 118 GLU A O 1
#

Secondary structure (DSSP, 8-state):
-HHHHHHHHHHHHHHHHHHHHHHHTTSS-SHHHHHHHHHHHHHHHHHHHHHHSTTTS-TT--THHHHHHHHHHHHHHHHHHHHH-GGGHHHHHHHHHHHHHHHHHIIIIIHHHHTTT-